Protein AF-A0A8S9V6H1-F1 (afdb_monomer)

pLDDT: mean 76.69, std 14.68, range [32.72, 93.38]

Secondary structure (DSSP, 8-state):
-----------B--GGGGSSS-SHHHHHH--EEE-TTS---B----TT-TT--EEE--S----B-GGGTT-TT--EEE-TT--------TTHHHHHHHHHHHHHHHHHHHHHHHHHHHHHHHHHHHHHHHHHHH--HHHHHHHH-THHHHHHHHHHHHH-GGG--

Mean predicted aligned error: 17.71 Å

Solvent-accessible surface area (backbone atoms only — not comparable to full-atom values): 9382 Å² total; per-residue (Å²): 133,86,81,77,79,74,75,78,78,71,37,62,41,60,63,61,76,69,42,97,55,85,44,73,67,52,40,53,68,32,37,65,49,76,51,54,66,63,61,27,24,27,48,34,77,32,58,68,30,47,44,22,32,36,40,34,42,26,48,22,41,36,64,46,68,86,23,54,79,35,28,80,50,52,75,45,75,46,58,54,70,44,44,70,62,86,74,92,53,97,58,57,63,52,53,53,51,50,49,52,47,52,54,50,50,53,51,49,53,48,50,50,54,50,50,51,52,54,51,50,53,51,52,49,54,50,52,51,54,53,52,61,71,69,55,58,62,69,61,54,49,35,66,76,39,57,73,50,49,62,53,50,55,52,52,52,61,72,68,39,84,84,70,83,120

Sequence (165 aa):
MSTANVTRKWRLSDPHAELPIKNHKYVKNCTELYMANKRINKIANFDAFVNLDVLWINDNQIQEHDGLNGCFRLKQIYAHNNCIRYVKRDKEVRDVFDWLKVVIERDITRMEKWLDSSRKERKEIENLKVKGKEINWDEDTLERIPALKEIQKKIDRQNDPSSNH

Foldseek 3Di:
DDPPPPPPDFAEDDQLVQFPDNDLVRLAVAQEGAQEQVQGAEYADNLSNQNHAEYEHEQYAHQYYVHCPNPPNHNYYHYHNYNVPPDDDPPVVVVVVVVVVVSVVVVVVVVVVVVVVVVVVVVVVVVVVVVVVVDPPVVVVCVVPVVVVVVVVVVVVVVPPVPPD

InterPro domains:
  IPR032675 Leucine-rich repeat domain superfamily [G3DSA:3.80.10.10] (19-159)
  IPR042655 Leucine-rich repeat-containing protein 72 [PTHR46759] (21-86)

Nearest PDB structures (foldseek):
  4uip-assembly1_B  TM=8.593E-01  e=3.091E-02  Listeria monocytogenes
  4aw4-assembly1_A  TM=8.736E-01  e=1.336E-01  Listeria monocytogenes EGD-e
  1h6u-assembly1_A-2  TM=8.582E-01  e=1.188E-01  Listeria monocytogenes
  3rfs-assembly2_B  TM=8.421E-01  e=1.791E-01  Listeria monocytogenes 08-5923
  6lbx-assembly1_A  TM=8.519E-01  e=2.400E-01  Cyclostomata

Radius of gyration: 33.66 Å; Cα contacts (8 Å, |Δi|>4): 175; chains: 1; bounding box: 96×25×92 Å

Structure (mmCIF, N/CA/C/O backbone):
data_AF-A0A8S9V6H1-F1
#
_entry.id   AF-A0A8S9V6H1-F1
#
loop_
_atom_site.group_PDB
_atom_site.id
_atom_site.type_symbol
_atom_site.label_atom_id
_atom_site.label_alt_id
_atom_site.label_comp_id
_atom_site.label_asym_id
_atom_site.label_entity_id
_atom_site.label_seq_id
_atom_site.pdbx_PDB_ins_code
_atom_site.Cartn_x
_atom_site.Cartn_y
_atom_site.Cartn_z
_atom_site.occupancy
_atom_site.B_iso_or_equiv
_atom_site.auth_seq_id
_atom_site.auth_comp_id
_atom_site.auth_asym_id
_atom_site.auth_atom_id
_atom_site.pdbx_PDB_model_num
ATOM 1 N N . MET A 1 1 ? 40.212 -6.438 -30.921 1.00 36.56 1 MET A N 1
ATOM 2 C CA . MET A 1 1 ? 38.805 -6.862 -30.757 1.00 36.56 1 MET A CA 1
ATOM 3 C C . MET A 1 1 ? 38.154 -5.925 -29.753 1.00 36.56 1 MET A C 1
ATOM 5 O O . MET A 1 1 ? 38.522 -5.958 -28.589 1.00 36.56 1 MET A O 1
ATOM 9 N N . SER A 1 2 ? 37.302 -5.012 -30.225 1.00 37.91 2 SER A N 1
ATOM 10 C CA . SER A 1 2 ? 36.645 -4.002 -29.386 1.00 37.91 2 SER A CA 1
ATOM 11 C C . SER A 1 2 ? 35.504 -4.659 -28.609 1.00 37.91 2 SER A C 1
ATOM 13 O O . SER A 1 2 ? 34.522 -5.096 -29.209 1.00 37.91 2 SER A O 1
ATOM 15 N N . THR A 1 3 ? 35.639 -4.787 -27.289 1.00 42.69 3 THR A N 1
ATOM 16 C CA . THR A 1 3 ? 34.533 -5.190 -26.416 1.00 42.69 3 THR A CA 1
ATOM 17 C C . THR A 1 3 ? 33.584 -4.005 -26.294 1.00 42.69 3 THR A C 1
ATOM 19 O O . THR A 1 3 ? 33.788 -3.112 -25.473 1.00 42.69 3 THR A O 1
ATOM 22 N N . ALA A 1 4 ? 32.564 -3.973 -27.150 1.00 42.25 4 ALA A N 1
ATOM 23 C CA . ALA A 1 4 ? 31.455 -3.047 -27.006 1.00 42.25 4 ALA A CA 1
ATOM 24 C C . ALA A 1 4 ? 30.817 -3.267 -25.626 1.00 42.25 4 ALA A C 1
ATOM 26 O O . ALA A 1 4 ? 30.194 -4.299 -25.373 1.00 42.25 4 ALA A O 1
ATOM 27 N N . ASN A 1 5 ? 30.995 -2.301 -24.724 1.00 44.06 5 ASN A N 1
ATOM 28 C CA . ASN A 1 5 ? 30.210 -2.195 -23.503 1.00 44.06 5 ASN A CA 1
ATOM 29 C C . ASN A 1 5 ? 28.755 -1.964 -23.918 1.00 44.06 5 ASN A C 1
ATOM 31 O O . ASN A 1 5 ? 28.329 -0.832 -24.133 1.00 44.06 5 ASN A O 1
ATOM 35 N N . VAL A 1 6 ? 27.998 -3.050 -24.066 1.00 52.09 6 VAL A N 1
ATOM 36 C CA . VAL A 1 6 ? 26.544 -2.992 -24.175 1.00 52.09 6 VAL A CA 1
ATOM 37 C C . VAL A 1 6 ? 26.046 -2.490 -22.826 1.00 52.09 6 VAL A C 1
ATOM 39 O O . VAL A 1 6 ? 25.935 -3.250 -21.863 1.00 52.09 6 VAL A O 1
ATOM 42 N N . THR A 1 7 ? 25.785 -1.190 -22.727 1.00 55.09 7 THR A N 1
ATOM 43 C CA . THR A 1 7 ? 25.044 -0.601 -21.616 1.00 55.09 7 THR A CA 1
ATOM 44 C C . THR A 1 7 ? 23.709 -1.336 -21.538 1.00 55.09 7 THR A C 1
ATOM 46 O O . THR A 1 7 ? 22.831 -1.146 -22.379 1.00 55.09 7 THR A O 1
ATOM 49 N N . ARG A 1 8 ? 23.561 -2.246 -20.565 1.00 59.62 8 ARG A N 1
ATOM 50 C CA . ARG A 1 8 ? 22.283 -2.914 -20.294 1.00 59.62 8 ARG A CA 1
ATOM 51 C C . ARG A 1 8 ? 21.250 -1.830 -20.006 1.00 59.62 8 ARG A C 1
ATOM 53 O O . ARG A 1 8 ? 21.255 -1.245 -18.928 1.00 59.62 8 ARG A O 1
ATOM 60 N N . LYS A 1 9 ? 20.373 -1.560 -20.972 1.00 75.12 9 LYS A N 1
ATOM 61 C CA . LYS A 1 9 ? 19.260 -0.628 -20.806 1.00 75.12 9 LYS A CA 1
ATOM 62 C C . LYS A 1 9 ? 18.310 -1.211 -19.765 1.00 75.12 9 LYS A C 1
ATOM 64 O O . LYS A 1 9 ? 17.720 -2.265 -19.990 1.00 75.12 9 LYS A O 1
ATOM 69 N N . TRP A 1 10 ? 18.198 -0.555 -18.618 1.00 83.88 10 TRP A N 1
ATOM 70 C CA . TRP A 1 10 ? 17.270 -0.975 -17.577 1.00 83.88 10 TRP A CA 1
ATOM 71 C C . TRP A 1 10 ? 15.830 -0.778 -18.024 1.00 83.88 10 TRP A C 1
ATOM 73 O O . TRP A 1 10 ? 15.478 0.251 -18.605 1.00 83.88 10 TRP A O 1
ATOM 83 N N . ARG A 1 11 ? 14.984 -1.760 -17.718 1.00 87.94 11 ARG A N 1
ATOM 84 C CA . ARG A 1 11 ? 13.540 -1.622 -17.853 1.00 87.94 11 ARG A CA 1
ATOM 85 C C . ARG A 1 11 ? 12.986 -0.915 -16.620 1.00 87.94 11 ARG A C 1
ATOM 87 O O . ARG A 1 11 ? 13.000 -1.474 -15.525 1.00 87.94 11 ARG A O 1
ATOM 94 N N . LEU A 1 12 ? 12.518 0.313 -16.804 1.00 90.88 12 LEU A N 1
ATOM 95 C CA . LEU A 1 12 ? 11.825 1.071 -15.763 1.00 90.88 12 LEU A CA 1
ATOM 96 C C . LEU A 1 12 ? 10.409 0.518 -15.561 1.00 90.88 12 LEU A C 1
ATOM 98 O O . LEU A 1 12 ? 9.802 0.015 -16.511 1.00 90.88 12 LEU A O 1
ATOM 102 N N . SER A 1 13 ? 9.880 0.625 -14.343 1.00 90.69 13 SER A N 1
ATOM 103 C CA . SER A 1 13 ? 8.448 0.429 -14.117 1.00 90.69 13 SER A CA 1
ATOM 104 C C . SER A 1 13 ? 7.628 1.540 -14.767 1.00 90.69 13 SER A C 1
ATOM 106 O O . SER A 1 13 ? 8.022 2.709 -14.775 1.00 90.69 13 SER A O 1
ATOM 108 N N . ASP A 1 14 ? 6.453 1.169 -15.265 1.00 92.81 14 ASP A N 1
ATOM 109 C CA . ASP A 1 14 ? 5.447 2.099 -15.768 1.00 92.81 14 ASP A CA 1
ATOM 110 C C . ASP A 1 14 ? 4.098 1.792 -15.098 1.00 92.81 14 ASP A C 1
ATOM 112 O O . ASP A 1 14 ? 3.286 1.052 -15.652 1.00 92.81 14 ASP A O 1
ATOM 116 N N . PRO A 1 15 ? 3.850 2.323 -13.888 1.00 91.75 15 PRO A N 1
ATOM 117 C CA . PRO A 1 15 ? 2.606 2.070 -13.168 1.00 91.75 15 PRO A CA 1
ATOM 118 C C . PRO A 1 15 ? 1.385 2.683 -13.869 1.00 91.75 15 PRO A C 1
ATOM 120 O O . PRO A 1 15 ? 0.267 2.204 -13.694 1.00 91.75 15 PRO A O 1
ATOM 123 N N . HIS A 1 16 ? 1.575 3.697 -14.721 1.00 91.56 16 HIS A N 1
ATOM 124 C CA . HIS A 1 16 ? 0.487 4.280 -15.507 1.00 91.56 16 HIS A CA 1
ATOM 125 C C . HIS A 1 16 ? 0.000 3.322 -16.601 1.00 91.56 16 HIS A C 1
ATOM 127 O O . HIS A 1 16 ? -1.161 3.400 -16.999 1.00 91.56 16 HIS A O 1
ATOM 133 N N . ALA A 1 17 ? 0.852 2.416 -17.094 1.00 91.38 17 ALA A N 1
ATOM 134 C CA . ALA A 1 17 ? 0.453 1.388 -18.055 1.00 91.38 17 ALA A CA 1
ATOM 135 C C . ALA A 1 17 ? -0.490 0.332 -17.471 1.00 91.38 17 ALA A C 1
ATOM 137 O O . ALA A 1 17 ? -1.220 -0.295 -18.233 1.00 91.38 17 ALA A O 1
ATOM 138 N N . GLU A 1 18 ? -0.494 0.159 -16.151 1.00 92.00 18 GLU A N 1
ATOM 139 C CA . GLU A 1 18 ? -1.304 -0.855 -15.470 1.00 92.00 18 GLU A CA 1
ATOM 140 C C . GLU A 1 18 ? -2.668 -0.303 -15.017 1.00 92.00 18 GLU A C 1
ATOM 142 O O . GLU A 1 18 ? -3.505 -1.036 -14.492 1.00 92.00 18 GLU A O 1
ATOM 147 N N . LEU A 1 19 ? -2.925 0.991 -15.241 1.00 90.19 19 LEU A N 1
ATOM 148 C CA . LEU A 1 19 ? -4.226 1.592 -14.975 1.00 90.19 19 LEU A CA 1
ATOM 149 C C . LEU A 1 19 ? -5.213 1.311 -16.118 1.00 90.19 19 LEU A C 1
ATOM 151 O O . LEU A 1 19 ? -4.842 1.443 -17.286 1.00 90.19 19 LEU A O 1
ATOM 155 N N . PRO A 1 20 ? -6.501 1.055 -15.811 1.00 85.75 20 PRO A N 1
ATOM 156 C CA . PRO A 1 20 ? -7.537 0.885 -16.832 1.00 85.75 20 PRO A CA 1
ATOM 157 C C . PRO A 1 20 ? -7.654 2.091 -17.772 1.00 85.75 20 PRO A C 1
ATOM 159 O O . PRO A 1 20 ? -7.923 1.946 -18.961 1.00 85.75 20 PRO A O 1
ATOM 162 N N . ILE A 1 21 ? -7.457 3.295 -17.227 1.00 88.12 21 ILE A N 1
ATOM 163 C CA . ILE A 1 21 ? -7.467 4.555 -17.967 1.00 88.12 21 ILE A CA 1
ATOM 164 C C . ILE A 1 21 ? -6.337 5.431 -17.430 1.00 88.12 21 ILE A C 1
ATOM 166 O O . ILE A 1 21 ? -6.252 5.701 -16.230 1.00 88.12 21 ILE A O 1
ATOM 170 N N . LYS A 1 22 ? -5.492 5.924 -18.338 1.00 88.12 22 LYS A N 1
ATOM 171 C CA . LYS A 1 22 ? -4.322 6.761 -18.037 1.00 88.12 22 LYS A CA 1
ATOM 172 C C . LYS A 1 22 ? -4.723 8.207 -17.747 1.00 88.12 22 LYS A C 1
ATOM 174 O O . LYS A 1 22 ? -4.449 9.105 -18.538 1.00 88.12 22 LYS A O 1
ATOM 179 N N . ASN A 1 23 ? -5.416 8.440 -16.635 1.00 89.38 23 ASN A N 1
ATOM 180 C CA . ASN A 1 23 ? -5.771 9.788 -16.199 1.00 89.38 23 ASN A CA 1
ATOM 181 C C . ASN A 1 23 ? -5.493 10.015 -14.706 1.00 89.38 23 ASN A C 1
ATOM 183 O O . ASN A 1 23 ? -5.385 9.081 -13.911 1.00 89.38 23 ASN A O 1
ATOM 187 N N . HIS A 1 24 ? -5.440 11.291 -14.323 1.00 87.25 24 HIS A N 1
ATOM 188 C CA . HIS A 1 24 ? -5.133 11.730 -12.958 1.00 87.25 24 HIS A CA 1
ATOM 189 C C . HIS A 1 24 ? -6.101 11.205 -11.891 1.00 87.25 24 HIS A C 1
ATOM 191 O O . HIS A 1 24 ? -5.711 10.978 -10.748 1.00 87.25 24 HIS A O 1
ATOM 197 N N . LYS A 1 25 ? -7.375 11.001 -12.248 1.00 88.69 25 LYS A N 1
ATOM 198 C CA . LYS A 1 25 ? -8.398 10.507 -11.317 1.00 88.69 25 LYS A CA 1
ATOM 199 C C . LYS A 1 25 ? -8.134 9.051 -10.937 1.00 88.69 25 LYS A C 1
ATOM 201 O O . LYS A 1 25 ? -8.195 8.725 -9.756 1.00 88.69 25 LYS A O 1
ATOM 206 N N . TYR A 1 26 ? -7.808 8.194 -11.906 1.00 89.31 26 TYR A N 1
ATOM 207 C CA . TYR A 1 26 ? -7.476 6.792 -11.633 1.00 89.31 26 TYR A CA 1
ATOM 208 C C . TYR A 1 26 ? -6.162 6.658 -10.869 1.00 89.31 26 TYR A C 1
ATOM 210 O O . TYR A 1 26 ? -6.103 5.867 -9.937 1.00 89.31 26 TYR A O 1
ATOM 218 N N . VAL A 1 27 ? -5.156 7.481 -11.183 1.00 90.62 27 VAL A N 1
ATOM 219 C CA . VAL A 1 27 ? -3.893 7.516 -10.428 1.00 90.62 27 VAL A CA 1
ATOM 220 C C . VAL A 1 27 ? -4.141 7.868 -8.954 1.00 90.62 27 VAL A C 1
ATOM 222 O O . VAL A 1 27 ? -3.679 7.162 -8.062 1.00 90.62 27 VAL A O 1
ATOM 225 N N . LYS A 1 28 ? -4.932 8.914 -8.678 1.00 89.50 28 LYS A N 1
ATOM 226 C CA . LYS A 1 28 ? -5.262 9.327 -7.304 1.00 89.50 28 LYS A CA 1
ATOM 227 C C . LYS A 1 28 ? -6.142 8.335 -6.551 1.00 89.50 28 LYS A C 1
ATOM 229 O O . LYS A 1 28 ? -6.071 8.295 -5.329 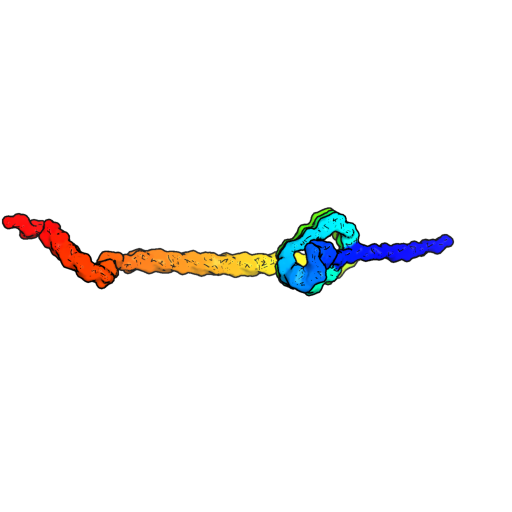1.00 89.50 28 LYS A O 1
ATOM 234 N N . ASN A 1 29 ? -6.979 7.572 -7.242 1.00 91.25 29 ASN A N 1
ATOM 235 C CA . ASN A 1 29 ? -7.867 6.597 -6.608 1.00 91.25 29 ASN A CA 1
ATOM 236 C C . ASN A 1 29 ? -7.243 5.198 -6.508 1.00 91.25 29 ASN A C 1
ATOM 238 O O . ASN A 1 29 ? -7.846 4.312 -5.909 1.00 91.25 29 ASN A O 1
ATOM 242 N N . CYS A 1 30 ? -6.071 4.980 -7.104 1.00 91.44 30 CYS A N 1
ATOM 243 C CA . CYS A 1 30 ? -5.392 3.693 -7.089 1.00 91.44 30 CYS A CA 1
ATOM 244 C C . CYS A 1 30 ? -4.822 3.413 -5.694 1.00 91.44 30 CYS A C 1
ATOM 246 O O . CYS A 1 30 ? -3.895 4.087 -5.244 1.00 91.44 30 CYS A O 1
ATOM 248 N N . THR A 1 31 ? -5.395 2.415 -5.023 1.00 92.75 31 T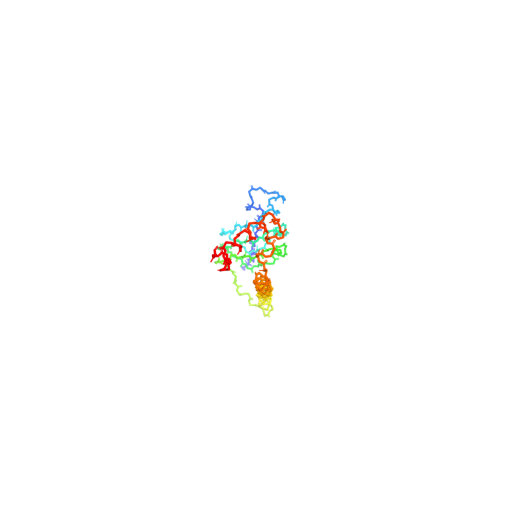HR A N 1
ATOM 249 C CA . THR A 1 31 ? -4.954 1.919 -3.711 1.00 92.75 31 THR A CA 1
ATOM 250 C C . THR A 1 31 ? -4.159 0.625 -3.813 1.00 92.75 31 THR A C 1
ATOM 252 O O . THR A 1 31 ? -3.385 0.307 -2.918 1.00 92.75 31 THR A O 1
ATOM 255 N N . GLU A 1 32 ? -4.314 -0.122 -4.900 1.00 93.38 32 GLU A N 1
ATOM 256 C CA . GLU A 1 32 ? -3.612 -1.378 -5.129 1.00 93.38 32 GLU A CA 1
ATOM 257 C C . GLU A 1 32 ? -3.170 -1.477 -6.589 1.00 93.38 32 GLU A C 1
ATOM 259 O O . GLU A 1 32 ? -3.939 -1.143 -7.495 1.00 93.38 32 GLU A O 1
ATOM 264 N N . LEU A 1 33 ? -1.927 -1.917 -6.812 1.00 93.06 33 LEU A N 1
ATOM 265 C CA . LEU A 1 33 ? -1.340 -2.022 -8.146 1.00 93.06 33 LEU A CA 1
ATOM 266 C C . LEU A 1 33 ? -0.620 -3.356 -8.353 1.00 93.06 33 LEU A C 1
ATOM 268 O O . LEU A 1 33 ? 0.231 -3.753 -7.554 1.00 93.06 33 LEU A O 1
ATOM 272 N N . TYR A 1 34 ? -0.922 -4.002 -9.481 1.00 92.94 34 TYR A N 1
ATOM 273 C CA . TYR A 1 34 ? -0.348 -5.283 -9.879 1.00 92.94 34 TYR A CA 1
ATOM 274 C C . TYR A 1 34 ? 0.627 -5.111 -11.043 1.00 92.94 34 TYR A C 1
ATOM 276 O O . TYR A 1 34 ? 0.245 -4.699 -12.131 1.00 92.94 34 TYR A O 1
ATOM 284 N N . MET A 1 35 ? 1.894 -5.456 -10.823 1.00 92.12 35 MET A N 1
ATOM 285 C CA . MET A 1 35 ? 2.974 -5.357 -11.812 1.00 92.12 35 MET A CA 1
ATOM 286 C C . MET A 1 35 ? 3.887 -6.593 -11.815 1.00 92.12 35 MET A C 1
ATOM 288 O O . MET A 1 35 ? 5.095 -6.497 -12.062 1.00 92.12 35 MET A O 1
ATOM 292 N N . ALA A 1 36 ? 3.332 -7.765 -11.512 1.00 88.50 36 ALA A N 1
ATOM 293 C CA . ALA A 1 36 ? 4.096 -9.005 -11.493 1.00 88.50 36 ALA A CA 1
ATOM 294 C C . ALA A 1 36 ? 4.534 -9.442 -12.906 1.00 88.50 36 ALA A C 1
ATOM 296 O O . ALA A 1 36 ? 3.828 -9.197 -13.887 1.00 88.50 36 ALA A O 1
ATOM 297 N N . ASN A 1 37 ? 5.690 -10.108 -13.011 1.00 89.69 37 ASN A N 1
ATOM 298 C CA . ASN A 1 37 ? 6.212 -10.689 -14.259 1.00 89.69 37 ASN A CA 1
ATOM 299 C C . ASN A 1 37 ? 6.395 -9.681 -15.417 1.00 89.69 37 ASN A C 1
ATOM 301 O O . ASN A 1 37 ? 6.078 -9.943 -16.581 1.00 89.69 37 ASN A O 1
ATOM 305 N N . LYS A 1 38 ? 6.927 -8.492 -15.114 1.00 90.81 38 LYS A N 1
ATOM 306 C CA . LYS A 1 38 ? 7.150 -7.415 -16.097 1.00 90.81 38 LYS A CA 1
ATOM 307 C C . LYS A 1 38 ? 8.627 -7.209 -16.433 1.00 90.81 38 LYS A C 1
ATOM 309 O O . LYS A 1 38 ? 8.953 -6.301 -17.191 1.00 90.81 38 LYS A O 1
ATOM 314 N N . ARG A 1 39 ? 9.538 -8.059 -15.943 1.00 89.69 39 ARG A N 1
ATOM 315 C CA . ARG A 1 39 ? 11.001 -7.933 -16.137 1.00 89.69 39 ARG A CA 1
ATOM 316 C C . ARG A 1 39 ? 11.534 -6.537 -15.770 1.00 89.69 39 ARG A C 1
ATOM 318 O O . ARG A 1 39 ? 12.435 -6.031 -16.433 1.00 89.69 39 ARG A O 1
ATOM 325 N N . ILE A 1 40 ? 10.937 -5.888 -14.773 1.00 90.38 40 ILE A N 1
ATOM 326 C CA . ILE A 1 40 ? 11.332 -4.548 -14.325 1.00 90.38 40 ILE A CA 1
ATOM 327 C C . ILE A 1 40 ? 12.703 -4.637 -13.659 1.00 90.38 40 ILE A C 1
ATOM 329 O O . ILE A 1 40 ? 12.923 -5.524 -12.841 1.00 90.38 40 ILE A O 1
ATOM 333 N N . ASN A 1 41 ? 13.611 -3.724 -14.002 1.00 88.44 41 ASN A N 1
ATOM 334 C CA . ASN A 1 41 ? 14.943 -3.617 -13.405 1.00 88.44 41 ASN A CA 1
ATOM 335 C C . ASN A 1 41 ? 15.051 -2.483 -12.383 1.00 88.44 41 ASN A C 1
ATOM 337 O O . ASN A 1 41 ? 15.834 -2.597 -11.445 1.00 88.44 41 ASN A O 1
ATOM 341 N N . LYS A 1 42 ? 14.277 -1.406 -12.549 1.00 86.56 42 LYS A N 1
ATOM 342 C CA . LYS A 1 42 ? 14.294 -0.252 -11.644 1.00 86.56 42 LYS A CA 1
ATOM 343 C C . LYS A 1 42 ? 12.887 0.280 -11.409 1.00 86.56 42 LYS A C 1
ATOM 345 O O . LYS A 1 42 ? 12.132 0.472 -12.365 1.00 86.56 42 LYS A O 1
ATOM 350 N N . ILE A 1 43 ? 12.562 0.526 -10.142 1.00 86.38 43 ILE A N 1
ATOM 351 C CA . ILE A 1 43 ? 11.311 1.179 -9.753 1.00 86.38 43 ILE A CA 1
ATOM 352 C C . ILE A 1 43 ? 11.417 2.681 -10.057 1.00 86.38 43 ILE A C 1
ATOM 354 O O . ILE A 1 43 ? 12.400 3.324 -9.702 1.00 86.38 43 ILE A O 1
ATOM 358 N N . ALA A 1 44 ? 10.416 3.223 -10.746 1.00 88.81 44 ALA A N 1
ATOM 359 C CA . ALA A 1 44 ? 10.308 4.605 -11.204 1.00 88.81 44 ALA A CA 1
ATOM 360 C C . ALA A 1 44 ? 8.843 4.975 -11.518 1.00 88.81 44 ALA A C 1
ATOM 362 O O . ALA A 1 44 ? 8.006 4.095 -11.733 1.00 88.81 44 ALA A O 1
ATOM 363 N N . ASN A 1 45 ? 8.569 6.279 -11.629 1.00 89.25 45 ASN A N 1
ATOM 364 C CA . ASN A 1 45 ? 7.293 6.855 -12.081 1.00 89.25 45 ASN A CA 1
ATOM 365 C C . ASN A 1 45 ? 6.101 6.674 -11.121 1.00 89.25 45 ASN A C 1
ATOM 367 O O . ASN A 1 45 ? 4.952 6.671 -11.565 1.00 89.25 45 ASN A O 1
ATOM 371 N N . PHE A 1 46 ? 6.353 6.542 -9.816 1.00 88.81 46 PHE A N 1
ATOM 372 C CA . PHE A 1 46 ? 5.305 6.400 -8.798 1.00 88.81 46 PHE A CA 1
ATOM 373 C C . PHE A 1 46 ? 4.912 7.715 -8.102 1.00 88.81 46 PHE A C 1
ATOM 375 O O . PHE A 1 46 ? 4.026 7.706 -7.253 1.00 88.81 46 PHE A O 1
ATOM 382 N N . ASP A 1 47 ? 5.496 8.859 -8.474 1.00 87.19 47 ASP A N 1
ATOM 383 C CA . ASP A 1 47 ? 5.327 10.135 -7.754 1.00 87.19 47 ASP A CA 1
ATOM 384 C C . ASP A 1 47 ? 3.865 10.590 -7.604 1.00 87.19 47 ASP A C 1
ATOM 386 O O . ASP A 1 47 ? 3.493 11.220 -6.616 1.00 87.19 47 ASP A O 1
ATOM 390 N N . ALA A 1 48 ? 3.014 10.249 -8.573 1.00 88.38 48 ALA A N 1
ATOM 391 C CA . ALA A 1 48 ? 1.601 10.616 -8.568 1.00 88.38 48 ALA A CA 1
ATOM 392 C C . ALA A 1 48 ? 0.701 9.636 -7.781 1.00 88.38 48 ALA A C 1
ATOM 394 O O . ALA A 1 48 ? -0.437 9.982 -7.453 1.00 88.38 48 ALA A O 1
ATOM 395 N N . PHE A 1 49 ? 1.193 8.440 -7.435 1.00 89.75 49 PHE A N 1
ATOM 396 C CA . PHE A 1 49 ? 0.446 7.364 -6.763 1.00 89.75 49 PHE A CA 1
ATOM 397 C C . PHE A 1 49 ? 0.415 7.556 -5.236 1.00 89.75 49 PHE A C 1
ATOM 399 O O . PHE A 1 49 ? 0.797 6.688 -4.451 1.00 89.75 49 PHE A O 1
ATOM 406 N N . VAL A 1 50 ? -0.068 8.723 -4.808 1.00 88.25 50 VAL A N 1
ATOM 407 C CA . VAL A 1 50 ? -0.072 9.180 -3.405 1.00 88.25 50 VAL A CA 1
ATOM 408 C C . VAL A 1 50 ? -0.958 8.352 -2.467 1.00 88.25 50 VAL A C 1
ATOM 410 O O . VAL A 1 50 ? -0.766 8.379 -1.253 1.00 88.25 50 VAL A O 1
ATOM 413 N N . ASN A 1 51 ? -1.936 7.629 -3.021 1.00 89.38 51 ASN A N 1
ATOM 414 C CA . ASN A 1 51 ? -2.905 6.821 -2.275 1.00 89.38 51 ASN A CA 1
ATOM 415 C C . ASN A 1 51 ? -2.682 5.312 -2.400 1.00 89.38 51 ASN A C 1
ATOM 417 O O . ASN A 1 51 ? -3.520 4.542 -1.937 1.00 89.38 51 ASN A O 1
ATOM 421 N N . LEU A 1 52 ? -1.559 4.896 -2.989 1.00 86.94 52 LEU A N 1
ATOM 422 C CA . LEU A 1 52 ? -1.219 3.488 -3.126 1.00 86.94 52 LEU A CA 1
ATOM 423 C C . LEU A 1 52 ? -0.932 2.882 -1.746 1.00 86.94 52 LEU A C 1
ATOM 425 O O . LEU A 1 52 ? -0.023 3.329 -1.052 1.00 86.94 52 LEU A O 1
ATOM 429 N N . ASP A 1 53 ? -1.704 1.865 -1.374 1.00 83.62 53 ASP A N 1
ATOM 430 C CA . ASP A 1 53 ? -1.602 1.118 -0.119 1.00 83.62 53 ASP A CA 1
ATOM 431 C C . ASP A 1 53 ? -0.859 -0.218 -0.323 1.00 83.62 53 ASP A C 1
ATOM 433 O O . ASP A 1 53 ? -0.093 -0.626 0.556 1.00 83.62 53 ASP A O 1
ATOM 437 N N . VAL A 1 54 ? -1.047 -0.878 -1.476 1.00 82.38 54 VAL A N 1
ATOM 438 C CA . VAL A 1 54 ? -0.499 -2.213 -1.778 1.00 82.38 54 VAL A CA 1
ATOM 439 C C . VAL A 1 54 ? 0.148 -2.260 -3.169 1.00 82.38 54 VAL A C 1
ATOM 441 O O . VAL A 1 54 ? -0.460 -1.860 -4.162 1.00 82.38 54 VAL A O 1
ATOM 444 N N . LEU A 1 55 ? 1.376 -2.784 -3.261 1.00 88.00 55 LEU A N 1
ATOM 445 C CA . LEU A 1 55 ? 2.110 -2.947 -4.521 1.00 88.00 55 LEU A CA 1
ATOM 446 C C . LEU A 1 55 ? 2.588 -4.390 -4.724 1.00 88.00 55 LEU A C 1
ATOM 448 O O . LEU A 1 55 ? 3.365 -4.914 -3.926 1.00 88.00 55 LEU A O 1
ATOM 452 N N . TRP A 1 56 ? 2.203 -4.999 -5.845 1.00 88.44 56 TRP A N 1
ATOM 453 C CA . TRP A 1 56 ? 2.640 -6.337 -6.242 1.00 88.44 56 TRP A CA 1
ATOM 454 C C . TRP A 1 56 ? 3.658 -6.260 -7.380 1.00 88.44 56 TRP A C 1
ATOM 456 O O . TRP A 1 56 ? 3.317 -5.945 -8.516 1.00 88.44 56 TRP A O 1
ATOM 466 N N . ILE A 1 57 ? 4.915 -6.580 -7.095 1.00 87.31 57 ILE A N 1
ATOM 467 C CA . ILE A 1 57 ? 6.049 -6.538 -8.035 1.00 87.31 57 ILE A CA 1
ATOM 468 C C . ILE A 1 57 ? 6.788 -7.880 -8.101 1.00 87.31 57 ILE A C 1
ATOM 470 O O . ILE A 1 57 ? 7.970 -7.930 -8.449 1.00 87.31 57 ILE A O 1
ATOM 474 N N . ASN A 1 58 ? 6.092 -8.975 -7.794 1.00 84.94 58 ASN A N 1
ATOM 475 C CA . ASN A 1 58 ? 6.640 -10.330 -7.840 1.00 84.94 58 ASN A CA 1
ATOM 476 C C . ASN A 1 58 ? 7.192 -10.697 -9.231 1.00 84.94 58 ASN A C 1
ATOM 478 O O . ASN A 1 58 ? 6.736 -10.178 -10.252 1.00 84.94 58 ASN A O 1
ATOM 482 N N . ASP A 1 59 ? 8.167 -11.603 -9.275 1.00 84.81 59 ASP A N 1
ATOM 483 C CA . ASP A 1 59 ? 8.727 -12.165 -10.514 1.00 84.81 59 ASP A CA 1
ATOM 484 C C . ASP A 1 59 ? 9.291 -11.092 -11.472 1.00 84.81 59 ASP A C 1
ATOM 486 O O . ASP A 1 59 ? 9.099 -11.124 -12.690 1.00 84.81 59 ASP A O 1
ATOM 490 N N . ASN A 1 60 ? 9.983 -10.093 -10.923 1.00 88.56 60 ASN A N 1
ATOM 491 C CA . ASN A 1 60 ? 10.691 -9.067 -11.691 1.00 88.56 60 ASN A CA 1
ATOM 492 C C . ASN A 1 60 ? 12.221 -9.216 -11.544 1.00 88.56 60 ASN A C 1
ATOM 494 O O . ASN A 1 60 ? 12.738 -10.228 -11.087 1.00 88.56 60 ASN A O 1
ATOM 498 N N . GLN A 1 61 ? 12.992 -8.238 -12.020 1.00 86.00 61 GLN A N 1
ATOM 499 C CA . GLN A 1 61 ? 14.461 -8.245 -11.991 1.00 86.00 61 GLN A CA 1
ATOM 500 C C . GLN A 1 61 ? 14.997 -6.985 -11.299 1.00 86.00 61 GLN A C 1
ATOM 502 O O . GLN A 1 61 ? 16.020 -6.435 -11.728 1.00 86.00 61 GLN A O 1
ATOM 507 N N . ILE A 1 62 ? 14.271 -6.514 -10.277 1.00 82.56 62 ILE A N 1
ATOM 508 C CA . ILE A 1 62 ? 14.484 -5.212 -9.639 1.00 82.56 62 ILE A CA 1
ATOM 509 C C . ILE A 1 62 ? 15.834 -5.198 -8.926 1.00 82.56 62 ILE A C 1
ATOM 511 O O . ILE A 1 62 ? 16.089 -6.034 -8.065 1.00 82.56 62 ILE A O 1
ATOM 515 N N . GLN A 1 63 ? 16.675 -4.239 -9.308 1.00 76.19 63 GLN A N 1
ATOM 516 C CA . GLN A 1 63 ? 18.018 -3.998 -8.774 1.00 76.19 63 GLN A CA 1
ATOM 517 C C . GLN A 1 63 ? 18.127 -2.628 -8.091 1.00 76.19 63 GLN A C 1
ATOM 519 O O . GLN A 1 63 ? 18.929 -2.480 -7.180 1.00 76.19 63 GLN A O 1
ATOM 524 N N . GLU A 1 64 ? 17.294 -1.655 -8.478 1.00 68.62 64 GLU A N 1
ATOM 525 C CA . GLU A 1 64 ? 17.204 -0.332 -7.845 1.00 68.62 64 GLU A CA 1
ATOM 526 C C . GLU A 1 64 ? 15.758 0.035 -7.499 1.00 68.62 64 GLU A C 1
ATOM 528 O O . GLU A 1 64 ? 14.827 -0.288 -8.249 1.00 68.62 64 GLU A O 1
ATOM 533 N N . HIS A 1 65 ? 15.573 0.738 -6.378 1.00 67.56 65 HIS A N 1
ATOM 534 C CA . HIS A 1 65 ? 14.261 0.927 -5.752 1.00 67.56 65 HIS A CA 1
ATOM 535 C C . HIS A 1 65 ? 13.917 2.375 -5.355 1.00 67.56 65 HIS A C 1
ATOM 537 O O . HIS A 1 65 ? 12.856 2.598 -4.778 1.00 67.56 65 HIS A O 1
ATOM 543 N N . ASP A 1 66 ? 14.717 3.369 -5.752 1.00 68.88 66 ASP A N 1
ATOM 544 C CA . ASP A 1 66 ? 14.544 4.788 -5.369 1.00 68.88 66 ASP A CA 1
ATOM 545 C C . ASP A 1 66 ? 13.264 5.471 -5.900 1.00 68.88 66 ASP A C 1
ATOM 547 O O . ASP A 1 66 ? 13.026 6.652 -5.657 1.00 68.88 66 ASP A O 1
ATOM 551 N N . GLY A 1 67 ? 12.422 4.763 -6.652 1.00 72.19 67 GLY A N 1
ATOM 552 C CA . GLY A 1 67 ? 11.254 5.334 -7.319 1.00 72.19 67 GLY A CA 1
ATOM 553 C C . GLY A 1 67 ? 9.989 5.479 -6.473 1.00 72.19 67 GLY A C 1
ATOM 554 O O . GLY A 1 67 ? 8.989 5.902 -7.037 1.00 72.19 67 GLY A O 1
ATOM 555 N N . LEU A 1 68 ? 9.981 5.106 -5.185 1.00 78.75 68 LEU A N 1
ATOM 556 C CA . LEU A 1 68 ? 8.761 5.040 -4.349 1.00 78.75 68 LEU A CA 1
ATOM 557 C C . LEU A 1 68 ? 8.557 6.231 -3.398 1.00 78.75 68 LEU A C 1
ATOM 559 O O . LEU A 1 68 ? 7.627 6.216 -2.593 1.00 78.75 68 LEU A O 1
ATOM 563 N N . ASN A 1 69 ? 9.378 7.278 -3.494 1.00 76.62 69 ASN A N 1
ATOM 564 C CA . ASN A 1 69 ? 9.363 8.407 -2.552 1.00 76.62 69 ASN A CA 1
ATOM 565 C C . ASN A 1 69 ? 8.000 9.125 -2.456 1.00 76.62 69 ASN A C 1
ATOM 567 O O . ASN A 1 69 ? 7.636 9.615 -1.389 1.00 76.62 69 ASN A O 1
ATOM 571 N N . GLY A 1 70 ? 7.221 9.162 -3.544 1.00 72.38 70 GLY A N 1
ATOM 572 C CA . GLY A 1 70 ? 5.878 9.760 -3.566 1.00 72.38 70 GLY A CA 1
ATOM 573 C C . GLY A 1 70 ? 4.766 8.904 -2.938 1.00 72.38 70 GLY A C 1
ATOM 574 O O . GLY A 1 70 ? 3.683 9.419 -2.655 1.00 72.38 70 GLY A O 1
ATOM 575 N N . CYS A 1 71 ? 5.006 7.617 -2.669 1.00 79.81 71 CYS A N 1
ATOM 576 C CA . CYS A 1 71 ? 4.004 6.677 -2.154 1.00 79.81 71 CYS A CA 1
ATOM 577 C C . CYS A 1 71 ? 3.990 6.618 -0.616 1.00 79.81 71 CYS A C 1
ATOM 579 O O . CYS A 1 71 ? 4.174 5.564 -0.011 1.00 79.81 71 CYS A O 1
ATOM 581 N N . PHE A 1 72 ? 3.734 7.746 0.048 1.00 77.31 72 PHE A N 1
ATOM 582 C CA . PHE A 1 72 ? 3.775 7.849 1.517 1.00 77.31 72 PHE A CA 1
ATOM 583 C C . PHE A 1 72 ? 2.706 7.017 2.257 1.00 77.31 72 PHE A C 1
ATOM 585 O O . PHE A 1 72 ? 2.831 6.783 3.463 1.00 77.31 72 PHE A O 1
ATOM 592 N N . ARG A 1 73 ? 1.647 6.576 1.562 1.00 75.56 73 ARG A N 1
ATOM 593 C CA . ARG A 1 73 ? 0.595 5.705 2.116 1.00 75.56 73 ARG A CA 1
ATOM 594 C C . ARG A 1 73 ? 0.874 4.216 1.951 1.00 75.56 73 ARG A C 1
ATOM 596 O O . ARG A 1 73 ? 0.154 3.434 2.559 1.00 75.56 73 ARG A O 1
ATOM 603 N N . LEU A 1 74 ? 1.931 3.834 1.236 1.00 76.81 74 LEU A N 1
ATOM 604 C CA . LEU A 1 74 ? 2.247 2.439 0.949 1.00 76.81 74 LEU A CA 1
ATOM 605 C C . LEU A 1 74 ? 2.462 1.656 2.251 1.00 76.81 74 LEU A C 1
ATOM 607 O O . LEU A 1 74 ? 3.284 2.024 3.095 1.00 76.81 74 LEU A O 1
ATOM 611 N N . LYS A 1 75 ? 1.672 0.595 2.435 1.00 75.25 75 LYS A N 1
ATOM 612 C CA . LYS A 1 75 ? 1.688 -0.268 3.627 1.00 75.25 75 LYS A CA 1
ATOM 613 C C . L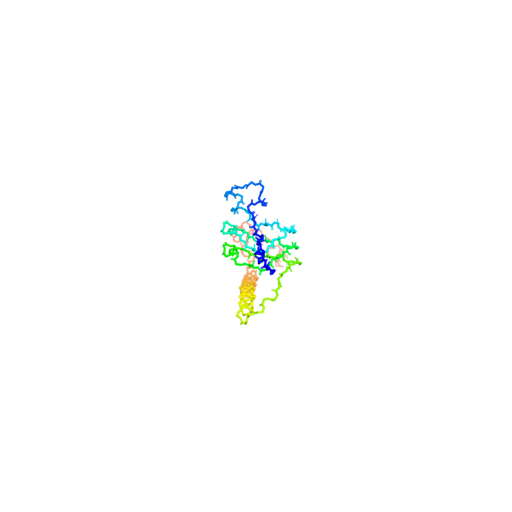YS A 1 75 ? 2.311 -1.622 3.329 1.00 75.25 75 LYS A C 1
ATOM 615 O O . LYS A 1 75 ? 2.916 -2.207 4.219 1.00 75.25 75 LYS A O 1
ATOM 620 N N . GLN A 1 76 ? 2.120 -2.132 2.113 1.00 76.12 76 GLN A N 1
ATOM 621 C CA . GLN A 1 76 ? 2.495 -3.494 1.746 1.00 76.12 76 GLN A CA 1
ATOM 622 C C . GLN A 1 76 ? 3.157 -3.524 0.370 1.00 76.12 76 GLN A C 1
ATOM 624 O O . GLN A 1 76 ? 2.664 -2.924 -0.586 1.00 76.12 76 GLN A O 1
ATOM 629 N N . ILE A 1 77 ? 4.270 -4.252 0.273 1.00 81.25 77 ILE A N 1
ATOM 630 C CA . ILE A 1 77 ? 4.968 -4.520 -0.984 1.00 81.25 77 ILE A CA 1
ATOM 631 C C . ILE A 1 77 ? 5.240 -6.019 -1.066 1.00 81.25 77 ILE A C 1
ATOM 633 O O . ILE A 1 77 ? 5.919 -6.581 -0.208 1.00 81.25 77 ILE A O 1
ATOM 637 N N . TYR A 1 78 ? 4.756 -6.648 -2.131 1.00 77.19 78 TYR A N 1
ATOM 638 C CA . TYR A 1 78 ? 5.031 -8.044 -2.452 1.00 77.19 78 TYR A CA 1
ATOM 639 C C . TYR A 1 78 ? 6.064 -8.099 -3.575 1.00 77.19 78 TYR A C 1
ATOM 641 O O . TYR A 1 78 ? 5.765 -7.739 -4.713 1.00 77.19 78 TYR A O 1
ATOM 649 N N . ALA A 1 79 ? 7.291 -8.510 -3.249 1.00 79.25 79 ALA A N 1
ATOM 650 C CA . ALA A 1 79 ? 8.443 -8.466 -4.156 1.00 79.25 79 ALA A CA 1
ATOM 651 C C . ALA A 1 79 ? 9.176 -9.810 -4.291 1.00 79.25 79 ALA A C 1
ATOM 653 O O . ALA A 1 79 ? 10.382 -9.844 -4.547 1.00 79.25 79 ALA A O 1
ATOM 654 N N . HIS A 1 80 ? 8.463 -10.924 -4.139 1.00 78.38 80 HIS A N 1
ATOM 655 C CA . HIS A 1 80 ? 9.029 -12.267 -4.271 1.00 78.38 80 HIS A CA 1
ATOM 656 C C . HIS A 1 80 ? 9.662 -12.480 -5.654 1.00 78.38 80 HIS A C 1
ATOM 658 O O . HIS A 1 80 ? 9.247 -11.865 -6.637 1.00 78.38 80 HIS A O 1
ATOM 664 N N . ASN A 1 81 ? 10.672 -13.352 -5.736 1.00 76.12 81 ASN A N 1
ATOM 665 C CA . ASN A 1 81 ? 11.353 -13.705 -6.989 1.00 76.12 81 ASN A CA 1
ATOM 666 C C . ASN A 1 81 ? 11.884 -12.493 -7.782 1.00 76.12 81 ASN A C 1
ATOM 668 O O . ASN A 1 81 ? 11.734 -12.413 -8.999 1.00 76.12 81 ASN A O 1
ATOM 672 N N . ASN A 1 82 ? 12.514 -11.540 -7.090 1.00 77.81 82 ASN A N 1
ATOM 673 C CA . ASN A 1 82 ? 13.250 -10.440 -7.712 1.00 77.81 82 ASN A CA 1
ATOM 674 C C . ASN A 1 82 ? 14.764 -10.665 -7.693 1.00 77.81 82 ASN A C 1
ATOM 676 O O . ASN A 1 82 ? 15.301 -11.390 -6.859 1.00 77.81 82 ASN A O 1
ATOM 680 N N . CYS A 1 83 ? 15.478 -9.976 -8.583 1.00 59.75 83 CYS A N 1
ATOM 681 C CA . CYS A 1 83 ? 16.938 -9.908 -8.561 1.00 59.75 83 CYS A CA 1
ATOM 682 C C . CYS A 1 83 ? 17.436 -8.795 -7.632 1.00 59.75 83 CYS A C 1
ATOM 684 O O . CYS A 1 83 ? 18.257 -7.985 -8.069 1.00 59.75 83 CYS A O 1
ATOM 686 N N . ILE A 1 84 ? 16.983 -8.783 -6.370 1.00 56.59 84 ILE A N 1
ATOM 687 C CA . ILE A 1 84 ? 17.570 -7.938 -5.318 1.00 56.59 84 ILE A CA 1
ATOM 688 C C . ILE A 1 84 ? 18.956 -8.515 -5.023 1.00 56.59 84 ILE A C 1
ATOM 690 O O . ILE A 1 84 ? 19.198 -9.248 -4.067 1.00 56.59 84 ILE A O 1
ATOM 694 N N . ARG A 1 85 ? 19.866 -8.304 -5.970 1.00 40.28 85 ARG A N 1
ATOM 695 C CA . ARG A 1 85 ? 21.247 -8.717 -5.882 1.00 40.28 85 ARG A CA 1
ATOM 696 C C . ARG A 1 85 ? 21.839 -7.835 -4.802 1.00 40.28 85 ARG A C 1
ATOM 698 O O . ARG A 1 85 ? 21.891 -6.628 -4.968 1.00 40.28 85 ARG A O 1
ATOM 705 N N . TYR A 1 86 ? 22.268 -8.475 -3.724 1.00 36.91 86 TYR A N 1
ATOM 706 C CA . TYR A 1 86 ? 23.205 -7.965 -2.735 1.00 36.91 86 TYR A CA 1
ATOM 707 C C . TYR A 1 86 ? 24.296 -7.147 -3.455 1.00 36.91 86 TYR A C 1
ATOM 709 O O . TYR A 1 86 ? 25.216 -7.718 -4.051 1.00 36.91 86 TYR A O 1
ATOM 717 N N . VAL A 1 87 ? 24.159 -5.818 -3.504 1.00 36.56 87 VAL A N 1
ATOM 718 C CA . VAL A 1 87 ? 25.196 -4.951 -4.065 1.00 36.56 87 VAL A CA 1
ATOM 719 C C . VAL A 1 87 ? 26.153 -4.630 -2.930 1.00 36.56 87 VAL A C 1
ATOM 721 O O . VAL A 1 87 ? 25.867 -3.909 -1.983 1.00 36.56 87 VAL A O 1
ATOM 724 N N . LYS A 1 88 ? 27.312 -5.271 -3.018 1.00 36.25 88 LYS A N 1
ATOM 725 C CA . LYS A 1 88 ? 28.482 -5.077 -2.174 1.00 36.25 88 LYS A CA 1
ATOM 726 C C . LYS A 1 88 ? 28.966 -3.624 -2.288 1.00 36.25 88 LYS A C 1
ATOM 728 O O . LYS A 1 88 ? 29.706 -3.326 -3.222 1.00 36.25 88 LYS A O 1
ATOM 733 N N . ARG A 1 89 ? 28.577 -2.755 -1.347 1.00 32.72 89 ARG A N 1
ATOM 734 C CA . ARG A 1 89 ? 29.313 -1.557 -0.885 1.00 32.72 89 ARG A CA 1
ATOM 735 C C . ARG A 1 89 ? 28.724 -1.090 0.455 1.00 32.72 89 ARG A C 1
ATOM 737 O O . ARG A 1 89 ? 27.525 -0.876 0.568 1.00 32.72 89 ARG A O 1
ATOM 744 N N . ASP A 1 90 ? 29.586 -0.938 1.458 1.00 36.84 90 ASP A N 1
ATOM 745 C CA . ASP A 1 90 ? 29.313 -0.855 2.910 1.00 36.84 90 ASP A CA 1
ATOM 746 C C . ASP A 1 90 ? 28.449 0.325 3.426 1.00 36.84 90 ASP A C 1
ATOM 748 O O . ASP A 1 90 ? 28.430 0.606 4.626 1.00 36.84 90 ASP A O 1
ATOM 752 N N . LYS A 1 91 ? 27.713 1.025 2.557 1.00 46.03 91 LYS A N 1
ATOM 753 C CA . LYS A 1 91 ? 26.829 2.143 2.926 1.00 46.03 91 LYS A CA 1
ATOM 754 C C . LYS A 1 91 ? 25.342 1.802 2.769 1.00 46.03 91 LYS A C 1
ATOM 756 O O . LYS A 1 91 ? 24.565 2.080 3.667 1.00 46.03 91 LYS A O 1
ATOM 761 N N . GLU A 1 92 ? 24.979 1.076 1.717 1.00 50.97 92 GLU A N 1
ATOM 762 C CA . GLU A 1 92 ? 23.575 0.793 1.367 1.00 50.97 92 GLU A CA 1
ATOM 763 C C . GLU A 1 92 ? 22.937 -0.291 2.250 1.00 50.97 92 GLU A C 1
ATOM 765 O O . GLU A 1 92 ? 21.734 -0.279 2.492 1.00 50.97 92 GLU A O 1
ATOM 770 N N . VAL A 1 93 ? 23.738 -1.213 2.800 1.00 46.75 93 VAL A N 1
ATOM 771 C CA . VAL A 1 93 ? 23.250 -2.188 3.792 1.00 46.75 93 VAL A CA 1
ATOM 772 C C . VAL A 1 93 ? 22.745 -1.457 5.036 1.00 46.75 93 VAL A C 1
ATOM 774 O O . VAL A 1 93 ? 21.696 -1.821 5.558 1.00 46.75 93 VAL A O 1
ATOM 777 N N . ARG A 1 94 ? 23.430 -0.386 5.469 1.00 55.62 94 ARG A N 1
ATOM 778 C CA . ARG A 1 94 ? 22.923 0.470 6.548 1.00 55.62 94 ARG A CA 1
ATOM 779 C C . ARG A 1 94 ? 21.607 1.116 6.161 1.00 55.62 94 ARG A C 1
ATOM 781 O O . ARG A 1 94 ? 20.693 1.027 6.956 1.00 55.62 94 ARG A O 1
ATOM 788 N N . ASP A 1 95 ? 21.473 1.639 4.949 1.00 58.91 95 ASP A N 1
ATOM 789 C CA . ASP A 1 95 ? 20.235 2.300 4.524 1.00 58.91 95 ASP A CA 1
ATOM 790 C C . ASP A 1 95 ? 19.037 1.331 4.485 1.00 58.91 95 ASP A C 1
ATOM 792 O O . ASP A 1 95 ? 17.939 1.680 4.915 1.00 58.91 95 ASP A O 1
ATOM 796 N N . VAL A 1 96 ? 19.242 0.076 4.061 1.00 57.09 96 VAL A N 1
ATOM 797 C CA . VAL A 1 96 ? 18.197 -0.966 4.104 1.00 57.09 96 VAL A CA 1
ATOM 798 C C . VAL A 1 96 ? 17.871 -1.380 5.541 1.00 57.09 96 VAL A C 1
ATOM 800 O O . VAL A 1 96 ? 16.698 -1.547 5.878 1.00 57.09 96 VAL A O 1
ATOM 803 N N . PHE A 1 97 ? 18.879 -1.536 6.404 1.00 60.59 97 PHE A N 1
ATOM 804 C CA . PHE A 1 97 ? 18.663 -1.833 7.823 1.00 60.59 97 PHE A CA 1
ATOM 805 C C . PHE A 1 97 ? 18.014 -0.661 8.569 1.00 60.59 97 PHE A C 1
ATOM 807 O O . PHE A 1 97 ? 17.151 -0.896 9.410 1.00 60.59 97 PHE A O 1
ATOM 814 N N . ASP A 1 98 ? 18.366 0.578 8.238 1.00 66.00 98 ASP A N 1
ATOM 815 C CA . ASP A 1 98 ? 17.792 1.800 8.795 1.00 66.00 98 ASP A CA 1
ATOM 816 C C . ASP A 1 98 ? 16.345 1.963 8.323 1.00 66.00 98 ASP A C 1
ATOM 818 O O . ASP A 1 98 ? 15.470 2.278 9.126 1.00 66.00 98 ASP A O 1
ATOM 822 N N . TRP A 1 99 ? 16.049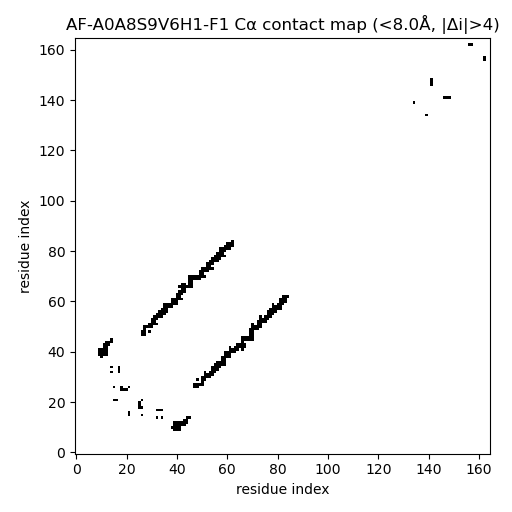 1.644 7.060 1.00 72.88 99 TRP A N 1
ATOM 823 C CA . TRP A 1 99 ? 14.676 1.599 6.561 1.00 72.88 99 TRP A CA 1
ATOM 824 C C . TRP A 1 99 ? 13.848 0.514 7.259 1.00 72.88 99 TRP A C 1
ATOM 826 O O . TRP A 1 99 ? 12.760 0.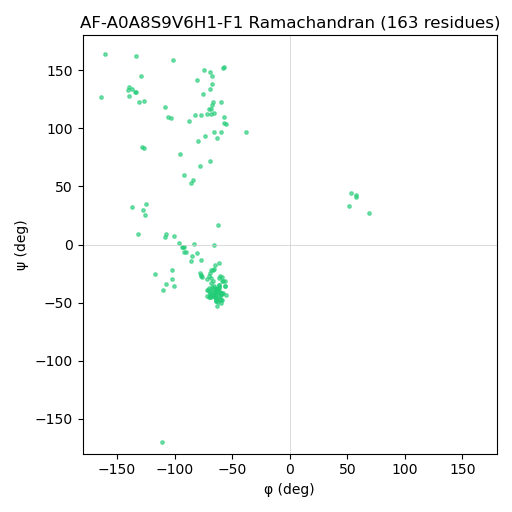804 7.759 1.00 72.88 99 TRP A O 1
ATOM 836 N N . LEU A 1 100 ? 14.367 -0.715 7.364 1.00 64.88 100 LEU A N 1
ATOM 837 C CA . LEU A 1 100 ? 13.705 -1.803 8.095 1.00 64.88 100 LEU A CA 1
ATOM 838 C C . LEU A 1 100 ? 13.462 -1.422 9.558 1.00 64.88 100 LEU A C 1
ATOM 840 O O . LEU A 1 100 ? 12.380 -1.670 10.087 1.00 64.88 100 LEU A O 1
ATOM 844 N N . LYS A 1 101 ? 14.440 -0.774 10.194 1.00 68.25 101 LYS A N 1
ATOM 845 C CA . LYS A 1 101 ? 14.335 -0.274 11.562 1.00 68.25 101 LYS A CA 1
ATOM 846 C C . LYS A 1 101 ? 13.228 0.771 11.689 1.00 68.25 101 LYS A C 1
ATOM 848 O O . LYS A 1 101 ? 12.367 0.609 12.545 1.00 68.25 101 LYS A O 1
ATOM 853 N N . VAL A 1 102 ? 13.183 1.775 10.810 1.00 70.06 102 VAL A N 1
ATOM 854 C CA . VAL A 1 102 ? 12.135 2.812 10.817 1.00 70.06 102 VAL A CA 1
ATOM 855 C C . VAL A 1 102 ? 10.745 2.213 10.592 1.00 70.06 102 VAL A C 1
ATOM 857 O O . VAL A 1 102 ? 9.789 2.619 11.251 1.00 70.06 102 VAL A O 1
ATOM 860 N N . VAL A 1 103 ? 10.606 1.242 9.685 1.00 72.38 103 VAL A N 1
ATOM 861 C CA . VAL A 1 103 ? 9.321 0.569 9.425 1.00 72.38 103 VAL A CA 1
ATOM 862 C C . VAL A 1 103 ? 8.849 -0.197 10.661 1.00 72.38 103 VAL A C 1
ATOM 864 O O . VAL A 1 103 ? 7.710 -0.012 11.092 1.00 72.38 103 VAL A O 1
ATOM 867 N N . ILE A 1 104 ? 9.735 -0.987 11.271 1.00 73.88 104 ILE A N 1
ATOM 868 C CA . ILE A 1 104 ? 9.427 -1.769 12.473 1.00 73.88 104 ILE A CA 1
ATOM 869 C C . ILE A 1 104 ? 9.120 -0.850 13.662 1.00 73.88 10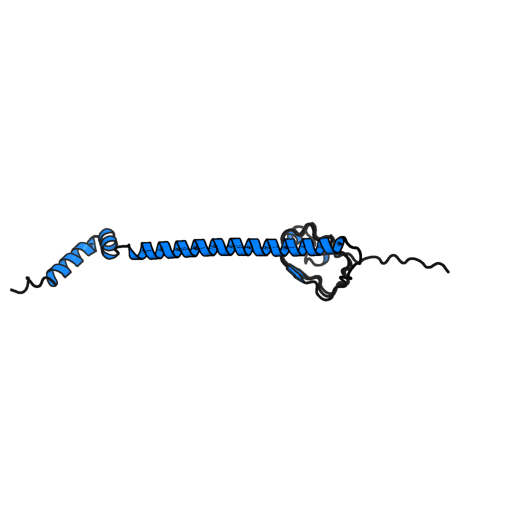4 ILE A C 1
ATOM 871 O O . ILE A 1 104 ? 8.126 -1.061 14.350 1.00 73.88 104 ILE A O 1
ATOM 875 N N . GLU A 1 105 ? 9.910 0.202 13.885 1.00 78.56 105 GLU A N 1
ATOM 876 C CA . GLU A 1 105 ? 9.666 1.185 14.949 1.00 78.56 105 GLU A CA 1
ATOM 877 C C . GLU A 1 105 ? 8.311 1.877 14.769 1.00 78.56 105 GLU A C 1
ATOM 879 O O . GLU A 1 105 ? 7.556 2.026 15.731 1.00 78.56 105 GLU A O 1
ATOM 884 N N . ARG A 1 106 ? 7.944 2.234 13.530 1.00 76.69 106 ARG A N 1
ATOM 885 C CA . ARG A 1 106 ? 6.645 2.853 13.237 1.00 76.69 106 ARG A CA 1
ATOM 886 C C . ARG A 1 106 ? 5.480 1.916 13.551 1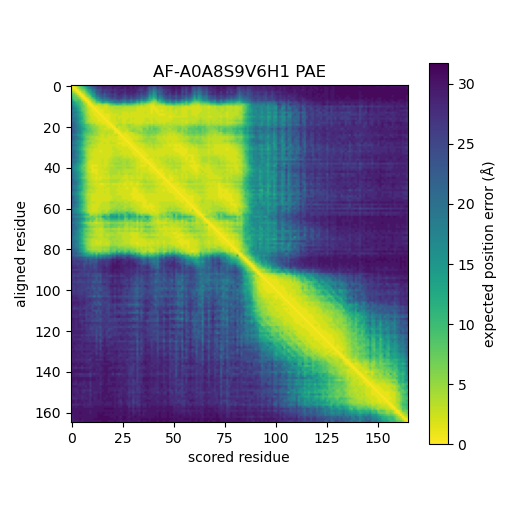.00 76.69 106 ARG A C 1
ATOM 888 O O . ARG A 1 106 ? 4.447 2.378 14.047 1.00 76.69 106 ARG A O 1
ATOM 895 N N . ASP A 1 107 ? 5.632 0.628 13.266 1.00 76.12 107 ASP A N 1
ATOM 896 C CA . ASP A 1 107 ? 4.618 -0.380 13.572 1.00 76.12 107 ASP A CA 1
ATOM 897 C C . ASP A 1 107 ? 4.531 -0.654 15.081 1.00 76.12 107 ASP A C 1
ATOM 899 O O . ASP A 1 107 ? 3.422 -0.694 15.619 1.00 76.12 107 ASP A O 1
ATOM 903 N N . ILE A 1 108 ? 5.663 -0.699 15.794 1.00 83.31 108 ILE A N 1
ATOM 904 C CA . ILE A 1 108 ? 5.702 -0.792 17.263 1.00 83.31 108 ILE A CA 1
ATOM 905 C C . ILE A 1 108 ? 4.986 0.406 17.899 1.00 83.31 108 ILE A C 1
ATOM 907 O O . ILE A 1 108 ? 4.070 0.212 18.694 1.00 83.31 108 ILE A O 1
ATOM 911 N N . THR A 1 109 ? 5.296 1.643 17.495 1.00 82.88 109 THR A N 1
ATOM 912 C CA . THR A 1 109 ? 4.629 2.840 18.041 1.00 82.88 109 THR A CA 1
ATOM 913 C C . THR A 1 109 ? 3.123 2.844 17.758 1.00 82.88 109 THR A C 1
ATOM 915 O O . THR A 1 109 ? 2.326 3.311 18.576 1.00 82.88 109 THR A O 1
ATOM 918 N N . ARG A 1 110 ? 2.689 2.327 16.599 1.00 82.44 110 ARG A N 1
ATOM 919 C CA . ARG A 1 110 ? 1.255 2.150 16.313 1.00 82.44 110 ARG A CA 1
ATOM 920 C C . ARG A 1 110 ? 0.619 1.135 17.255 1.00 82.44 110 ARG A C 1
ATOM 922 O O . ARG A 1 110 ? -0.475 1.403 17.750 1.00 82.44 110 ARG A O 1
ATOM 929 N N . MET A 1 111 ? 1.287 0.012 17.509 1.00 78.38 111 MET A N 1
ATOM 930 C CA . MET A 1 111 ? 0.810 -1.004 18.447 1.00 78.38 111 MET A CA 1
ATOM 931 C C . MET A 1 111 ? 0.746 -0.473 19.880 1.00 78.38 111 MET A C 1
ATOM 933 O O . MET A 1 111 ? -0.240 -0.725 20.564 1.00 78.38 111 MET A O 1
ATOM 937 N N . GLU A 1 112 ? 1.729 0.314 20.315 1.00 84.31 112 GLU A N 1
ATOM 938 C CA . GLU A 1 112 ? 1.728 0.963 21.632 1.00 84.31 112 GLU A CA 1
ATOM 939 C C . GLU A 1 112 ? 0.566 1.950 21.771 1.00 84.31 112 GLU A C 1
ATOM 941 O O . GLU A 1 112 ? -0.196 1.871 22.732 1.00 84.31 112 GLU A O 1
ATOM 946 N N . LYS A 1 113 ? 0.345 2.814 20.768 1.00 85.94 113 LYS A N 1
ATOM 947 C CA . LYS A 1 113 ? -0.815 3.722 20.751 1.00 85.94 113 LYS A CA 1
ATOM 948 C C . LYS A 1 113 ? -2.139 2.967 20.785 1.00 85.94 113 LYS A C 1
ATOM 950 O O . LYS A 1 113 ? -3.054 3.371 21.499 1.00 85.94 113 LYS A O 1
ATOM 955 N N . TRP A 1 114 ? -2.255 1.885 20.017 1.00 87.38 114 TRP A N 1
ATOM 956 C CA . TRP A 1 114 ? -3.450 1.046 20.022 1.00 87.38 114 TRP A CA 1
ATOM 957 C C . TRP A 1 114 ? -3.662 0.377 21.385 1.00 87.38 114 TRP A C 1
ATOM 959 O O . TRP A 1 114 ? -4.781 0.367 21.900 1.00 87.38 114 TRP A O 1
ATOM 969 N N . LEU A 1 115 ? -2.591 -0.120 22.006 1.00 84.25 115 LEU A N 1
ATOM 970 C CA . LEU A 1 115 ? -2.638 -0.730 23.329 1.00 84.25 115 LEU A CA 1
ATOM 971 C C . LEU A 1 115 ? -3.060 0.285 24.401 1.00 84.25 115 LEU A C 1
ATOM 973 O O . LEU A 1 115 ? -3.885 -0.042 25.254 1.00 84.25 115 LEU A O 1
ATOM 977 N N . ASP A 1 116 ? -2.554 1.516 24.337 1.00 86.62 116 ASP A N 1
ATOM 978 C CA . ASP A 1 116 ? -2.938 2.599 25.245 1.00 86.62 116 ASP A CA 1
ATOM 979 C C . ASP A 1 116 ? -4.401 3.015 25.073 1.00 86.62 116 ASP A C 1
ATOM 981 O O . ASP A 1 116 ? -5.110 3.172 26.072 1.00 86.62 116 ASP A O 1
ATOM 985 N N . SER A 1 117 ? -4.888 3.136 23.834 1.00 85.12 117 SER A N 1
ATOM 986 C CA . SER A 1 117 ? -6.314 3.361 23.570 1.00 85.12 117 SER A CA 1
ATOM 987 C C . SER A 1 117 ? -7.170 2.216 24.117 1.00 85.12 117 SER A C 1
ATOM 989 O O . SER A 1 117 ? -8.113 2.467 24.864 1.00 85.12 117 SER A O 1
ATOM 991 N N . SER A 1 118 ? -6.785 0.959 23.867 1.00 85.75 118 SER A N 1
ATOM 992 C CA . SER A 1 118 ? -7.510 -0.210 24.385 1.00 85.75 118 SER A CA 1
ATOM 993 C C . SER A 1 118 ? -7.528 -0.249 25.918 1.00 85.75 118 SER A C 1
ATOM 995 O O . SER A 1 118 ? -8.527 -0.634 26.526 1.00 85.75 118 SER A O 1
ATOM 997 N N . ARG A 1 119 ? -6.441 0.168 26.582 1.00 85.31 119 ARG A N 1
ATOM 998 C CA . ARG A 1 119 ? -6.390 0.284 28.049 1.00 85.31 119 ARG A CA 1
ATOM 999 C C . ARG A 1 119 ? -7.323 1.376 28.570 1.00 85.31 119 ARG A C 1
ATOM 1001 O O . ARG A 1 119 ? -7.967 1.162 29.596 1.00 85.31 119 ARG A O 1
ATOM 1008 N N . LYS A 1 120 ? -7.403 2.527 27.893 1.00 86.12 120 LYS A N 1
ATOM 1009 C CA . LYS A 1 120 ? -8.322 3.617 28.262 1.00 86.12 120 LYS A CA 1
ATOM 1010 C C . LYS A 1 120 ? -9.780 3.187 28.134 1.00 86.12 120 LYS A C 1
ATOM 1012 O O . LYS A 1 120 ? -10.524 3.337 29.097 1.00 86.12 120 LYS A O 1
ATOM 1017 N N . GLU A 1 121 ? -10.148 2.571 27.014 1.00 84.88 121 GLU A N 1
ATOM 1018 C CA . GLU A 1 121 ? -11.502 2.050 26.786 1.00 84.88 121 GLU A CA 1
ATOM 1019 C C . GLU A 1 121 ? -11.902 1.022 27.851 1.00 84.88 121 GLU A C 1
ATOM 1021 O O . GLU A 1 121 ? -13.003 1.082 28.394 1.00 84.88 121 GLU A O 1
ATOM 1026 N N . ARG A 1 122 ? -10.993 0.110 28.230 1.00 81.94 122 ARG A N 1
ATOM 1027 C CA . ARG A 1 122 ? -11.262 -0.852 29.314 1.00 81.94 122 ARG A CA 1
ATOM 1028 C C . ARG A 1 122 ? -11.533 -0.167 30.651 1.00 81.94 122 ARG A C 1
ATOM 1030 O O . ARG A 1 122 ? -12.480 -0.558 31.326 1.00 81.94 122 ARG A O 1
ATOM 1037 N N . LYS A 1 123 ? -10.743 0.850 31.015 1.00 84.38 123 LYS A N 1
ATOM 1038 C CA . LYS A 1 123 ? -10.970 1.632 32.243 1.00 84.38 123 LYS A CA 1
ATOM 1039 C C . LYS A 1 123 ? -12.307 2.367 32.207 1.00 84.38 123 LYS A C 1
ATOM 1041 O O . LYS A 1 123 ? -12.992 2.439 33.219 1.00 84.38 123 LYS A O 1
ATOM 1046 N N . GLU A 1 124 ? -12.692 2.903 31.055 1.00 85.88 124 GLU A N 1
ATOM 1047 C CA . GLU A 1 124 ? -13.972 3.591 30.896 1.00 85.88 124 GLU A CA 1
ATOM 1048 C C . GLU A 1 124 ? -15.155 2.627 31.026 1.00 85.88 124 GLU A C 1
ATOM 1050 O O . GLU A 1 124 ? -16.092 2.905 31.771 1.00 85.88 124 GLU A O 1
ATOM 1055 N N . ILE A 1 125 ? -15.069 1.445 30.409 1.00 82.62 125 ILE A N 1
ATOM 1056 C CA . ILE A 1 125 ? -16.057 0.371 30.581 1.00 82.62 125 ILE A CA 1
ATOM 1057 C C . ILE A 1 125 ? -16.146 -0.062 32.049 1.00 82.62 125 ILE A C 1
ATOM 1059 O O . ILE A 1 125 ? -17.240 -0.295 32.556 1.00 82.62 125 ILE A O 1
ATOM 1063 N N . GLU A 1 126 ? -15.017 -0.179 32.745 1.00 83.44 126 GLU A N 1
ATOM 1064 C CA . GLU A 1 126 ? -14.992 -0.532 34.166 1.00 83.44 126 GLU A CA 1
ATOM 1065 C C . GLU A 1 126 ? -15.643 0.553 35.034 1.00 83.44 126 GLU A C 1
ATOM 1067 O O . GLU A 1 126 ? -16.519 0.243 35.841 1.00 83.44 126 GLU A O 1
ATOM 1072 N N . ASN A 1 127 ? -15.331 1.826 34.787 1.00 84.81 127 ASN A N 1
ATOM 1073 C CA . ASN A 1 127 ? -15.983 2.954 35.454 1.00 84.81 127 ASN A CA 1
ATOM 1074 C C . ASN A 1 127 ? -17.495 2.993 35.182 1.00 84.81 127 ASN A C 1
ATOM 1076 O O . ASN A 1 127 ? -18.277 3.246 36.096 1.00 84.81 127 ASN A O 1
ATOM 1080 N N . LEU A 1 128 ? -17.929 2.720 33.948 1.00 81.44 128 LEU A N 1
ATOM 1081 C CA . LEU A 1 128 ? -19.350 2.641 33.594 1.00 81.44 128 LEU A CA 1
ATOM 1082 C C . LEU A 1 128 ? -20.047 1.461 34.278 1.00 81.44 128 LEU A C 1
ATOM 1084 O O . LEU A 1 128 ? -21.194 1.597 34.693 1.00 81.44 128 LEU A O 1
ATOM 1088 N N . LYS A 1 129 ? -19.362 0.324 34.451 1.00 77.50 129 LYS A N 1
ATOM 1089 C CA . LYS A 1 129 ? -19.884 -0.812 35.226 1.00 77.50 129 LYS A CA 1
ATOM 1090 C C . LYS A 1 129 ? -20.054 -0.468 36.702 1.00 77.50 129 LYS A C 1
ATOM 1092 O O . LYS A 1 129 ? -21.052 -0.877 37.285 1.00 77.50 129 LYS A O 1
ATOM 1097 N N . VAL A 1 130 ? -19.105 0.256 37.301 1.00 83.62 130 VAL A N 1
ATOM 1098 C CA . VAL A 1 130 ? -19.219 0.728 38.691 1.00 83.62 130 VAL A CA 1
ATOM 1099 C C . VAL A 1 130 ? -20.398 1.687 38.819 1.00 83.62 130 VAL A C 1
ATOM 1101 O O . VAL A 1 130 ? -21.308 1.409 39.592 1.00 83.62 130 VAL A O 1
ATOM 1104 N N . LYS A 1 131 ? -20.460 2.723 37.972 1.00 78.94 131 LYS A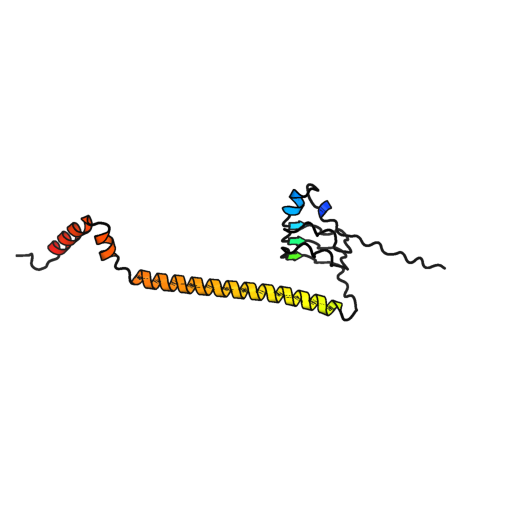 N 1
ATOM 1105 C CA . LYS A 1 131 ? -21.592 3.660 37.945 1.00 78.94 131 LYS A CA 1
ATOM 1106 C C . LYS A 1 131 ? -22.924 2.943 37.753 1.00 78.94 131 LYS A C 1
ATOM 1108 O O . LYS A 1 131 ? -23.872 3.240 38.458 1.00 78.94 131 LYS A O 1
ATOM 1113 N N . GLY A 1 132 ? -22.993 1.962 36.854 1.00 77.44 132 GLY A N 1
ATOM 1114 C CA . GLY A 1 132 ? -24.202 1.173 36.615 1.00 77.44 132 GLY A CA 1
ATOM 1115 C C . GLY A 1 132 ? -24.688 0.372 37.828 1.00 77.44 132 GLY A C 1
ATOM 1116 O O . GLY A 1 132 ? -25.889 0.146 37.948 1.00 77.44 132 GLY A O 1
ATOM 1117 N N . LYS A 1 133 ? -23.785 -0.037 38.733 1.00 77.88 133 LYS A N 1
ATOM 1118 C CA . LYS A 1 133 ? -24.135 -0.694 40.006 1.00 77.88 133 LYS A CA 1
ATOM 1119 C C . LYS A 1 133 ? -24.618 0.286 41.076 1.00 77.88 133 LYS A C 1
ATOM 1121 O O . LYS A 1 133 ? -25.320 -0.133 41.986 1.00 77.88 133 LYS A O 1
ATOM 1126 N N . GLU A 1 134 ? -24.222 1.550 40.981 1.00 79.19 134 GLU A N 1
ATOM 1127 C CA . GLU A 1 134 ? -24.629 2.620 41.900 1.00 79.19 134 GLU A CA 1
ATOM 1128 C C . GLU A 1 134 ? -25.974 3.256 41.503 1.00 79.19 134 GLU A C 1
ATOM 1130 O O . GLU A 1 134 ? -26.537 4.028 42.276 1.00 79.19 134 GLU A O 1
ATOM 1135 N N . ILE A 1 135 ? -26.514 2.935 40.319 1.00 78.25 135 ILE A N 1
ATOM 1136 C CA . ILE A 1 135 ? -27.838 3.403 39.889 1.00 78.25 135 ILE A CA 1
ATOM 1137 C C . ILE A 1 135 ? -28.919 2.701 40.721 1.00 78.25 135 ILE A C 1
ATOM 1139 O O . ILE A 1 135 ? -29.103 1.486 40.621 1.00 78.25 135 ILE A O 1
ATOM 1143 N N . ASN A 1 136 ? -29.677 3.484 41.494 1.00 78.25 136 ASN A N 1
ATOM 1144 C CA . ASN A 1 136 ? -30.910 3.030 42.129 1.00 78.25 136 ASN A CA 1
ATOM 1145 C C . ASN A 1 136 ? -32.052 3.040 41.100 1.00 78.25 136 ASN A C 1
ATOM 1147 O O . ASN A 1 136 ? -32.742 4.043 40.918 1.00 78.25 136 ASN A O 1
ATOM 1151 N N . TRP A 1 137 ? -32.208 1.922 40.389 1.00 77.00 137 TRP A N 1
ATOM 1152 C CA . TRP A 1 137 ? -33.190 1.780 39.313 1.00 77.00 137 TRP A CA 1
ATOM 1153 C C . TRP A 1 137 ? -34.631 1.959 39.791 1.00 77.00 137 TRP A C 1
ATOM 1155 O O . TRP A 1 137 ? -35.434 2.529 39.056 1.00 77.00 137 TRP A O 1
ATOM 1165 N N . ASP A 1 138 ? -34.958 1.522 41.006 1.00 72.50 138 ASP A N 1
ATOM 1166 C CA . ASP A 1 138 ? -36.314 1.628 41.551 1.00 72.50 138 ASP A CA 1
ATOM 1167 C C . ASP A 1 138 ? -36.672 3.090 41.839 1.00 72.50 138 ASP A C 1
ATOM 1169 O O . ASP A 1 138 ? -37.749 3.565 41.488 1.00 72.50 138 ASP A O 1
ATOM 1173 N N . GLU A 1 139 ? -35.738 3.852 42.404 1.00 76.62 139 GLU A N 1
ATOM 1174 C CA . GLU A 1 139 ? -35.950 5.270 42.698 1.00 76.62 139 GLU A CA 1
ATOM 1175 C C . GLU A 1 139 ? -36.003 6.127 41.419 1.00 76.62 139 GLU A C 1
ATOM 1177 O O . GLU A 1 139 ? -36.947 6.901 41.244 1.00 76.62 139 GLU A O 1
ATOM 1182 N N . ASP A 1 140 ? -35.086 5.914 40.464 1.00 75.31 140 ASP A N 1
ATOM 1183 C CA . ASP A 1 140 ? -35.067 6.637 39.177 1.00 75.31 140 ASP A CA 1
ATOM 1184 C C . ASP A 1 140 ? -36.303 6.319 38.309 1.00 75.31 140 ASP A C 1
ATOM 1186 O O . ASP A 1 140 ? -36.877 7.201 37.661 1.00 75.31 140 ASP A O 1
ATOM 1190 N N . THR A 1 141 ? -36.778 5.066 38.318 1.00 74.69 141 THR A N 1
ATOM 1191 C CA . THR A 1 141 ? -38.001 4.683 37.585 1.00 74.69 141 THR A CA 1
ATOM 1192 C C . THR A 1 141 ? -39.263 5.271 38.209 1.00 74.69 141 THR A C 1
ATOM 1194 O O . THR A 1 141 ? -40.151 5.713 37.472 1.00 74.69 141 THR A O 1
ATOM 1197 N N . LEU A 1 142 ? -39.343 5.346 39.540 1.00 74.12 142 LEU A N 1
ATOM 1198 C CA . LEU A 1 142 ? -40.452 5.990 40.246 1.00 74.12 142 LEU A CA 1
ATOM 1199 C C . LEU A 1 142 ? -40.462 7.514 40.051 1.00 74.12 142 LEU A C 1
ATOM 1201 O O . LEU A 1 142 ? -41.540 8.113 40.001 1.00 74.12 142 LEU A O 1
ATOM 1205 N N . GLU A 1 143 ? -39.301 8.159 39.926 1.00 78.00 143 GLU A N 1
ATOM 1206 C CA . GLU A 1 143 ? -39.212 9.577 39.555 1.00 78.00 143 GLU A CA 1
ATOM 1207 C C . GLU A 1 143 ? -39.645 9.832 38.108 1.00 78.00 143 GLU A C 1
ATOM 1209 O O . GLU A 1 143 ? -40.431 10.749 37.853 1.00 78.00 143 GLU A O 1
ATOM 1214 N N . ARG A 1 144 ? -39.190 9.004 37.162 1.00 77.44 144 ARG A N 1
ATOM 1215 C CA . ARG A 1 144 ? -39.512 9.149 35.732 1.00 77.44 144 ARG A CA 1
ATOM 1216 C C . ARG A 1 144 ? -40.950 8.793 35.382 1.00 77.44 144 ARG A C 1
ATOM 1218 O O . ARG A 1 144 ? -41.496 9.352 34.431 1.00 77.44 144 ARG A O 1
ATOM 1225 N N . ILE A 1 145 ? -41.570 7.877 36.125 1.00 83.94 145 ILE A N 1
ATOM 1226 C CA . ILE A 1 145 ? -42.961 7.463 35.920 1.00 83.94 145 ILE A CA 1
ATOM 1227 C C . ILE A 1 145 ? -43.716 7.606 37.250 1.00 83.94 145 ILE A C 1
ATOM 1229 O O . ILE A 1 145 ? -43.921 6.622 37.964 1.00 83.94 145 ILE A O 1
ATOM 1233 N N . PRO A 1 146 ? -44.204 8.819 37.580 1.00 80.19 146 PRO A N 1
ATOM 1234 C CA . PRO A 1 146 ? -44.832 9.100 38.873 1.00 80.19 146 PRO A CA 1
ATOM 1235 C C . PRO A 1 146 ? -46.050 8.218 39.172 1.00 80.19 146 PRO A C 1
ATOM 1237 O O . PRO A 1 146 ? -46.343 7.941 40.332 1.00 80.19 146 PRO A O 1
ATOM 1240 N N . ALA A 1 147 ? -46.748 7.742 38.134 1.00 81.38 147 ALA A N 1
ATOM 1241 C CA . ALA A 1 147 ? -47.890 6.839 38.269 1.00 81.38 147 ALA A CA 1
ATOM 1242 C C . ALA A 1 147 ? -47.531 5.505 38.955 1.00 81.38 147 ALA A C 1
ATOM 1244 O O . ALA A 1 147 ? -48.382 4.914 39.620 1.00 81.38 147 ALA A O 1
ATOM 1245 N N . LEU A 1 148 ? -46.275 5.052 38.853 1.00 83.38 148 LEU A N 1
ATOM 1246 C CA . LEU A 1 148 ? -45.805 3.841 39.530 1.00 83.38 148 LEU A CA 1
ATOM 1247 C C . LEU A 1 148 ? -45.720 4.020 41.055 1.00 83.38 148 LEU A C 1
ATOM 1249 O O . LEU A 1 148 ? -45.890 3.039 41.775 1.00 83.38 148 LEU A O 1
ATOM 1253 N N . LYS A 1 149 ? -45.576 5.254 41.571 1.00 81.88 149 LYS A N 1
ATOM 1254 C CA . LYS A 1 149 ? -45.571 5.527 43.025 1.00 81.88 149 LYS A CA 1
ATOM 1255 C C . LYS A 1 149 ? -46.886 5.122 43.694 1.00 81.88 149 LYS A C 1
ATOM 1257 O O . LYS A 1 149 ? -46.886 4.609 44.810 1.00 81.88 149 LYS A O 1
ATOM 1262 N N . GLU A 1 150 ? -48.011 5.321 43.009 1.00 81.81 150 GLU A N 1
ATOM 1263 C CA . GLU A 1 150 ? -49.332 4.944 43.528 1.00 81.81 150 GLU A CA 1
ATOM 1264 C C . GLU A 1 150 ? -49.587 3.433 43.444 1.00 81.81 150 GLU A C 1
ATOM 1266 O O . GLU A 1 150 ? -50.310 2.882 44.274 1.00 81.81 150 GLU A O 1
ATOM 1271 N N . ILE A 1 151 ? -48.964 2.743 42.484 1.00 82.31 151 ILE A N 1
ATOM 1272 C CA . ILE A 1 151 ? -48.998 1.277 42.397 1.00 82.31 151 ILE A CA 1
ATOM 1273 C C . ILE A 1 151 ? -48.135 0.667 43.509 1.00 82.31 151 ILE A C 1
ATOM 1275 O O . ILE A 1 151 ? -48.616 -0.219 44.213 1.00 82.31 151 ILE A O 1
ATOM 1279 N N . GLN A 1 152 ? -46.928 1.196 43.741 1.00 84.06 152 GLN A N 1
ATOM 1280 C CA . GLN A 1 152 ? -46.041 0.745 44.817 1.00 84.06 152 GLN A CA 1
ATOM 1281 C C . GLN A 1 152 ? -46.709 0.885 46.193 1.00 84.06 152 GLN A C 1
ATOM 1283 O O . GLN A 1 152 ? -46.811 -0.095 46.924 1.00 84.06 152 GLN A O 1
ATOM 1288 N N . LYS A 1 153 ? -47.320 2.043 46.493 1.00 83.69 153 LYS A N 1
ATOM 1289 C CA . LYS A 1 153 ? -48.097 2.236 47.735 1.00 83.69 153 LYS A CA 1
ATOM 1290 C C . LYS A 1 153 ? -49.226 1.219 47.919 1.00 83.69 153 LYS A C 1
ATOM 1292 O O . LYS A 1 153 ? -49.547 0.872 49.053 1.00 83.69 153 LYS A O 1
ATOM 1297 N N . LYS A 1 154 ? -49.896 0.795 46.841 1.00 82.56 154 LYS A N 1
ATOM 1298 C CA . LYS A 1 154 ? -50.969 -0.214 46.920 1.00 82.56 154 LYS A CA 1
ATOM 1299 C C . LYS A 1 154 ? -50.414 -1.604 47.219 1.00 82.56 154 LYS A C 1
ATOM 1301 O O . LYS A 1 154 ? -51.027 -2.319 48.004 1.00 82.56 154 LYS A O 1
ATOM 1306 N N . ILE A 1 155 ? -49.272 -1.953 46.630 1.00 82.25 155 ILE A N 1
ATOM 1307 C CA . ILE A 1 155 ? -48.567 -3.214 46.887 1.00 82.25 155 ILE A CA 1
ATOM 1308 C C . ILE A 1 155 ? -48.068 -3.254 48.339 1.00 82.25 155 ILE A C 1
ATOM 1310 O O . ILE A 1 155 ? -48.299 -4.239 49.034 1.00 82.25 155 ILE A O 1
ATOM 1314 N N . ASP A 1 156 ? -47.478 -2.163 48.834 1.00 81.88 156 ASP A N 1
ATOM 1315 C CA . ASP A 1 156 ? -46.963 -2.081 50.207 1.00 81.88 156 ASP A CA 1
ATOM 1316 C C . ASP A 1 156 ? -48.086 -2.220 51.250 1.00 81.88 156 ASP A C 1
ATOM 1318 O O . ASP A 1 156 ? -47.921 -2.914 52.247 1.00 81.88 156 ASP A O 1
ATOM 1322 N N . ARG A 1 157 ? -49.268 -1.638 50.991 1.00 79.12 157 ARG A N 1
ATOM 1323 C CA . ARG A 1 157 ? -50.459 -1.809 51.850 1.00 79.12 157 ARG A CA 1
ATOM 1324 C C . ARG A 1 157 ? -51.019 -3.232 51.842 1.00 79.12 157 ARG A C 1
ATOM 1326 O O . ARG A 1 157 ? -51.603 -3.638 52.836 1.00 79.12 157 ARG A O 1
ATOM 1333 N N . GLN A 1 158 ? -50.889 -3.966 50.735 1.00 71.56 158 GLN A N 1
ATOM 1334 C CA . GLN A 1 158 ? -51.319 -5.369 50.651 1.00 71.56 158 GLN A CA 1
ATOM 1335 C C . GLN A 1 158 ? -50.338 -6.327 51.334 1.00 71.56 158 GLN A C 1
ATOM 1337 O O . GLN A 1 158 ? -50.747 -7.393 51.782 1.00 71.56 158 GLN A O 1
ATOM 1342 N N . ASN A 1 159 ? -49.063 -5.945 51.421 1.00 69.50 159 ASN A N 1
ATOM 1343 C CA . ASN A 1 159 ? -48.016 -6.728 52.074 1.00 69.50 159 ASN A CA 1
ATOM 1344 C C . ASN A 1 159 ? -47.791 -6.341 53.546 1.00 69.50 159 ASN A C 1
ATOM 1346 O O . ASN A 1 159 ? -46.960 -6.966 54.202 1.00 69.50 159 ASN A O 1
ATOM 1350 N N . ASP A 1 160 ? -48.511 -5.342 54.073 1.00 66.12 160 ASP A N 1
ATOM 1351 C CA . ASP A 1 160 ? -48.451 -4.956 55.483 1.00 66.12 160 ASP A CA 1
ATOM 1352 C C . ASP A 1 160 ? -49.075 -6.065 56.360 1.00 66.12 160 ASP A C 1
ATOM 1354 O O . ASP A 1 160 ? -50.299 -6.270 56.309 1.00 66.12 160 ASP A O 1
ATOM 1358 N N . PRO A 1 161 ? -48.275 -6.777 57.184 1.00 59.69 161 PRO A N 1
ATOM 1359 C CA . PRO A 1 161 ? -48.754 -7.878 58.026 1.00 59.69 161 PRO A CA 1
ATOM 1360 C C . PRO A 1 161 ? -49.803 -7.437 59.055 1.00 59.69 161 PRO A C 1
ATOM 1362 O O . PRO A 1 161 ? -50.505 -8.271 59.622 1.00 59.69 161 PRO A O 1
ATOM 1365 N N . SER A 1 162 ? -49.908 -6.128 59.291 1.00 60.94 162 SER A N 1
ATOM 1366 C CA . SER A 1 162 ? -50.794 -5.491 60.266 1.00 60.94 162 SER A CA 1
ATOM 1367 C C . SER A 1 162 ? -52.240 -5.327 59.775 1.00 60.94 162 SER A C 1
ATOM 1369 O O . SER A 1 162 ? -53.095 -4.905 60.549 1.00 60.94 162 SER A O 1
ATOM 1371 N N . SER A 1 163 ? -52.525 -5.616 58.497 1.00 55.00 163 SER A N 1
ATOM 1372 C CA . SER A 1 163 ? -53.840 -5.375 57.873 1.00 55.00 163 SER A CA 1
ATOM 1373 C C . SER A 1 163 ? -54.820 -6.558 57.932 1.00 55.00 163 SER A C 1
ATOM 1375 O O . SER A 1 163 ? -55.967 -6.411 57.516 1.00 55.00 163 SER A O 1
ATOM 1377 N N . ASN A 1 164 ? -54.407 -7.704 58.489 1.00 51.94 164 ASN A N 1
ATOM 1378 C CA . ASN A 1 164 ? -55.290 -8.845 58.752 1.00 51.94 164 ASN A CA 1
ATOM 1379 C C . ASN A 1 164 ? -55.816 -8.813 60.199 1.00 51.94 164 ASN A C 1
ATOM 1381 O O . ASN A 1 164 ? -55.349 -9.557 61.067 1.00 51.94 164 ASN A O 1
ATOM 1385 N N . HIS A 1 165 ? -56.808 -7.959 60.447 1.00 47.31 165 HIS A N 1
ATOM 1386 C CA . HIS A 1 165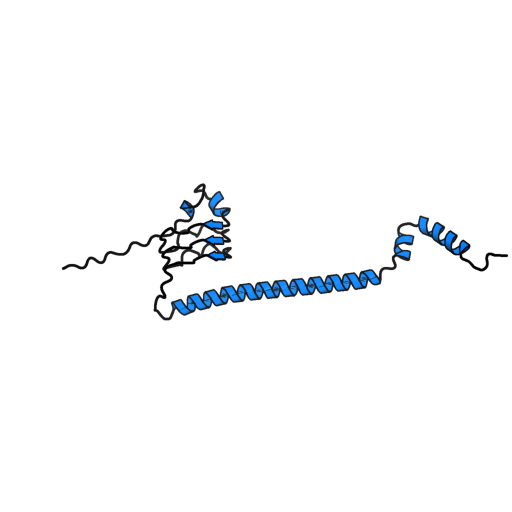 ? -57.734 -8.068 61.577 1.00 47.31 165 HIS A CA 1
ATOM 1387 C C . HIS A 1 165 ? -59.172 -8.007 61.072 1.00 47.31 165 HIS A C 1
ATOM 1389 O O . HIS A 1 165 ? -59.458 -7.133 60.224 1.00 47.31 165 HIS A O 1
#

Organism: Phytophthora infestans (NCBI:txid4787)